Protein AF-A0A538JWL5-F1 (afdb_monomer_lite)

Structure (mmCIF, N/CA/C/O backbone):
data_AF-A0A538JWL5-F1
#
_entry.id   AF-A0A538JWL5-F1
#
loop_
_atom_site.group_PDB
_atom_site.id
_atom_site.type_symbol
_atom_site.label_atom_id
_atom_site.label_alt_id
_atom_site.label_comp_id
_atom_site.label_asym_id
_atom_site.label_entity_id
_atom_site.label_seq_id
_atom_site.pdbx_PDB_ins_code
_atom_site.Cartn_x
_atom_site.Cartn_y
_atom_site.Cartn_z
_atom_site.occupancy
_atom_site.B_iso_or_equiv
_atom_site.auth_seq_id
_atom_site.auth_comp_id
_atom_site.auth_asym_id
_atom_site.auth_atom_id
_atom_site.pdbx_PDB_model_num
ATOM 1 N N . ALA A 1 1 ? -23.030 1.906 9.771 1.00 45.66 1 ALA A N 1
ATOM 2 C CA . ALA A 1 1 ? -22.340 3.208 9.651 1.00 45.66 1 ALA A CA 1
ATOM 3 C C . ALA A 1 1 ? -21.597 3.253 8.316 1.00 45.66 1 ALA A C 1
ATOM 5 O O . ALA A 1 1 ? -20.999 2.249 7.952 1.00 45.66 1 ALA A O 1
ATOM 6 N N . ARG A 1 2 ? -21.682 4.349 7.547 1.00 49.62 2 ARG A N 1
ATOM 7 C CA . ARG A 1 2 ? -20.964 4.480 6.264 1.00 49.62 2 ARG A CA 1
ATOM 8 C C . ARG A 1 2 ? -19.483 4.763 6.542 1.00 49.62 2 ARG A C 1
ATOM 10 O O . ARG A 1 2 ? -19.176 5.758 7.196 1.00 49.62 2 ARG A O 1
ATOM 17 N N . GLN A 1 3 ? -18.594 3.894 6.061 1.00 56.03 3 GLN A N 1
ATOM 18 C CA . GLN A 1 3 ? -17.145 4.106 6.115 1.00 56.03 3 GLN A CA 1
ATOM 19 C C . GLN A 1 3 ? -16.797 5.404 5.379 1.00 56.03 3 GLN A C 1
ATOM 21 O O . GLN A 1 3 ? -17.148 5.563 4.210 1.00 56.03 3 GLN A O 1
ATOM 26 N N . HIS A 1 4 ? -16.117 6.330 6.052 1.00 68.69 4 HIS A N 1
ATOM 27 C CA . HIS A 1 4 ? -15.556 7.510 5.406 1.00 68.69 4 HIS A CA 1
ATOM 28 C C . HIS A 1 4 ? -14.066 7.272 5.197 1.00 68.69 4 HIS A C 1
ATOM 30 O O . HIS A 1 4 ? -13.249 7.469 6.094 1.00 68.69 4 HIS A O 1
ATOM 36 N N . ILE A 1 5 ? -13.718 6.831 3.992 1.00 69.6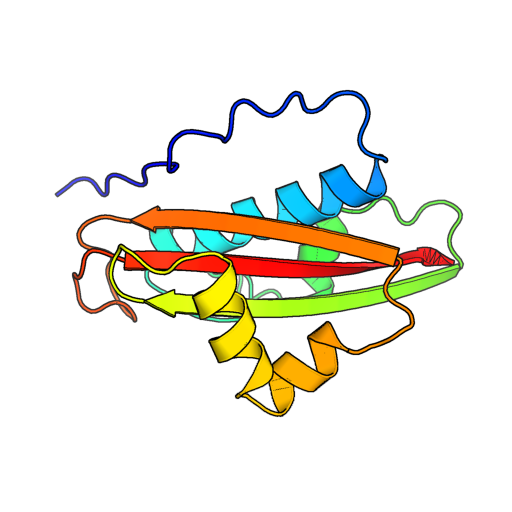2 5 ILE A N 1
ATOM 37 C CA . ILE A 1 5 ? -12.330 6.809 3.546 1.00 69.62 5 ILE A CA 1
ATOM 38 C C . ILE A 1 5 ? -11.999 8.230 3.111 1.00 69.62 5 ILE A C 1
ATOM 40 O O . ILE A 1 5 ? -12.507 8.713 2.098 1.00 69.62 5 ILE A O 1
ATOM 44 N N . ARG A 1 6 ? -11.199 8.925 3.917 1.00 61.41 6 ARG A N 1
ATOM 45 C CA . ARG A 1 6 ? -10.722 10.265 3.588 1.00 61.41 6 ARG A CA 1
ATOM 46 C C . ARG A 1 6 ? -9.314 10.144 3.034 1.00 61.41 6 ARG A C 1
ATOM 48 O O . ARG A 1 6 ? -8.452 9.483 3.607 1.00 61.41 6 ARG A O 1
ATOM 55 N N . GLN A 1 7 ? -9.076 10.823 1.924 1.00 47.16 7 GLN A N 1
ATOM 56 C CA . GLN A 1 7 ? -7.713 11.190 1.578 1.00 47.16 7 GLN A CA 1
ATOM 57 C C . GLN A 1 7 ? -7.221 12.183 2.641 1.00 47.16 7 GLN A C 1
ATOM 59 O O . GLN A 1 7 ? -7.959 13.133 2.934 1.00 47.16 7 GLN A O 1
ATOM 64 N N . PRO A 1 8 ? -6.012 12.029 3.216 1.00 39.00 8 PRO A N 1
ATOM 65 C CA . PRO A 1 8 ? -5.338 13.196 3.773 1.00 39.00 8 PRO A CA 1
ATOM 66 C C . PRO A 1 8 ? -5.276 14.268 2.671 1.00 39.00 8 PRO A C 1
ATOM 68 O O . PRO A 1 8 ? -5.228 13.902 1.490 1.00 39.00 8 PRO A O 1
ATOM 71 N N . PRO A 1 9 ? -5.338 15.574 3.003 1.00 33.19 9 PRO A N 1
ATOM 72 C CA . PRO A 1 9 ? -5.259 16.615 1.989 1.00 33.19 9 PRO A CA 1
ATOM 73 C C . PRO A 1 9 ? -4.047 16.313 1.120 1.00 33.19 9 PRO A C 1
ATOM 75 O O . PRO A 1 9 ? -2.942 16.161 1.646 1.00 33.19 9 PRO A O 1
ATOM 78 N N . ALA A 1 10 ? -4.278 16.152 -0.188 1.00 38.88 10 ALA A N 1
ATOM 79 C CA . ALA A 1 10 ? -3.195 16.015 -1.141 1.00 38.88 10 ALA A CA 1
ATOM 80 C C . ALA A 1 10 ? -2.185 17.106 -0.793 1.00 38.88 10 ALA A C 1
ATOM 82 O O . ALA A 1 10 ? -2.566 18.281 -0.700 1.00 38.88 10 ALA A O 1
ATOM 83 N N . SER A 1 11 ? -0.922 16.738 -0.569 1.00 33.62 11 SER A N 1
ATOM 84 C CA . SER A 1 11 ? 0.132 17.718 -0.749 1.00 33.62 11 SER A CA 1
ATOM 85 C C . SER A 1 11 ? -0.165 18.337 -2.110 1.00 33.62 11 SER A C 1
ATOM 87 O O . SER A 1 11 ? -0.199 17.650 -3.132 1.00 33.62 11 SER A O 1
ATOM 89 N N . ARG A 1 12 ? -0.503 19.629 -2.123 1.00 36.91 12 ARG A N 1
ATOM 90 C CA . ARG A 1 12 ? -0.711 20.403 -3.352 1.00 36.91 12 ARG A CA 1
ATOM 91 C C . ARG A 1 12 ? 0.636 20.638 -4.039 1.00 36.91 12 ARG A C 1
ATOM 93 O O . ARG A 1 12 ? 0.868 21.700 -4.609 1.00 36.91 12 ARG A O 1
ATOM 100 N N . ASP A 1 13 ? 1.508 19.640 -4.008 1.00 37.00 13 ASP A N 1
ATOM 101 C CA . ASP A 1 13 ? 2.655 19.571 -4.870 1.00 37.00 13 ASP A CA 1
ATOM 102 C C . ASP A 1 13 ? 2.117 19.183 -6.229 1.00 37.00 13 ASP A C 1
ATOM 104 O O . ASP A 1 13 ? 1.681 18.061 -6.485 1.00 37.00 13 ASP A O 1
ATOM 108 N N . ARG A 1 14 ? 2.085 20.202 -7.086 1.00 42.06 14 ARG A N 1
ATOM 109 C CA . ARG A 1 14 ? 2.105 20.083 -8.536 1.00 42.06 14 ARG A CA 1
ATOM 110 C C . ARG A 1 14 ? 2.669 18.719 -8.943 1.00 42.06 14 ARG A C 1
ATOM 112 O O . ARG A 1 14 ? 3.883 18.539 -8.973 1.00 42.06 14 ARG A O 1
ATOM 119 N N . LEU A 1 15 ? 1.806 17.809 -9.391 1.00 47.25 15 LEU A N 1
ATOM 120 C CA . LEU A 1 15 ? 2.194 16.769 -10.344 1.00 47.25 15 LEU A CA 1
ATOM 121 C C . LEU A 1 15 ? 2.500 17.452 -11.688 1.00 47.25 15 LEU A C 1
ATOM 123 O O .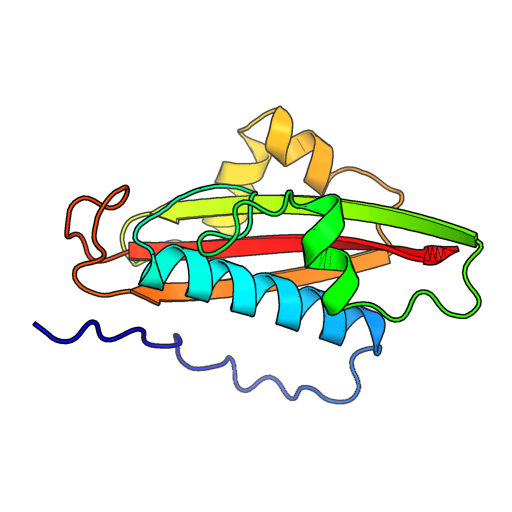 LEU A 1 15 ? 1.834 17.249 -12.699 1.00 47.25 15 LEU A O 1
ATOM 127 N N . GLY A 1 16 ? 3.508 18.321 -11.693 1.00 39.88 16 GLY A N 1
ATOM 128 C CA . GLY A 1 16 ? 4.179 18.756 -12.896 1.00 39.88 16 GLY A CA 1
ATOM 129 C C . GLY A 1 16 ? 5.036 17.595 -13.377 1.00 39.88 16 GLY A C 1
ATOM 130 O O . GLY A 1 16 ? 6.099 17.348 -12.826 1.00 39.88 16 GLY A O 1
ATOM 131 N N . LYS A 1 17 ? 4.559 16.880 -14.400 1.00 47.97 17 LYS A N 1
ATOM 132 C CA . LYS A 1 17 ? 5.358 16.002 -15.275 1.00 47.97 17 LYS A CA 1
ATOM 133 C C . LYS A 1 17 ? 6.222 14.940 -14.559 1.00 47.97 17 LYS A C 1
ATOM 135 O O . LYS A 1 17 ? 7.380 14.747 -14.917 1.00 47.97 17 LYS A O 1
ATOM 140 N N . GLY A 1 18 ? 5.665 14.205 -13.593 1.00 55.09 18 GLY A N 1
ATOM 141 C CA . GLY A 1 18 ? 6.269 12.933 -13.171 1.00 55.09 18 GLY A CA 1
ATOM 142 C C . GLY A 1 18 ? 6.342 11.964 -14.359 1.00 55.09 18 GLY A C 1
ATOM 143 O O . GLY A 1 18 ? 5.462 11.980 -15.223 1.00 55.09 18 GLY A O 1
ATOM 144 N N . THR A 1 19 ? 7.381 11.127 -14.439 1.00 75.44 19 THR A N 1
ATOM 145 C CA . THR A 1 19 ? 7.463 10.128 -15.517 1.00 75.44 19 THR A CA 1
ATOM 146 C C . THR A 1 19 ? 6.235 9.202 -15.464 1.00 75.44 19 THR A C 1
ATOM 148 O O . THR A 1 19 ? 5.723 8.928 -14.374 1.00 75.44 19 THR A O 1
ATOM 151 N N . PRO A 1 20 ? 5.748 8.665 -16.601 1.00 78.62 20 PRO A N 1
ATOM 152 C CA . PRO A 1 20 ? 4.599 7.749 -16.609 1.00 78.62 20 PRO A CA 1
ATOM 153 C C . PRO A 1 20 ? 4.754 6.562 -15.643 1.00 78.62 20 PRO A C 1
ATOM 155 O O . PRO A 1 20 ? 3.782 6.062 -15.086 1.00 78.62 20 PRO A O 1
ATOM 158 N N . ALA A 1 21 ? 5.998 6.143 -15.422 1.00 77.12 21 ALA A N 1
ATOM 159 C CA . ALA A 1 21 ? 6.412 5.151 -14.443 1.00 77.12 21 ALA A CA 1
ATOM 160 C C . ALA A 1 21 ? 6.094 5.529 -12.987 1.00 77.12 21 ALA A C 1
ATOM 162 O O . ALA A 1 21 ? 5.455 4.757 -12.274 1.00 77.12 21 ALA A O 1
ATOM 163 N N . LEU A 1 22 ? 6.502 6.727 -12.562 1.00 81.38 22 LEU A N 1
ATOM 164 C CA . LEU A 1 22 ? 6.236 7.244 -11.219 1.00 81.38 22 LEU A CA 1
ATOM 165 C C . LEU A 1 22 ? 4.727 7.368 -10.964 1.00 81.38 22 LEU A C 1
ATOM 167 O O . LEU A 1 22 ? 4.228 6.993 -9.904 1.00 81.38 22 LEU A O 1
ATOM 171 N N . VAL A 1 23 ? 3.990 7.838 -11.974 1.00 86.06 23 VAL A N 1
ATOM 172 C CA . VAL A 1 23 ? 2.529 7.968 -11.913 1.00 86.06 23 VAL A CA 1
ATOM 173 C C . VAL A 1 23 ? 1.851 6.602 -11.759 1.00 86.06 23 VAL A C 1
ATOM 175 O O . VAL A 1 23 ? 0.920 6.475 -10.965 1.00 86.06 23 VAL A O 1
ATOM 178 N N . ALA A 1 24 ? 2.313 5.574 -12.478 1.00 90.12 24 ALA A N 1
ATOM 179 C CA . ALA A 1 24 ? 1.786 4.213 -12.362 1.00 90.12 24 ALA A CA 1
ATOM 180 C C . ALA A 1 24 ? 1.981 3.634 -10.952 1.00 90.12 24 ALA A C 1
ATOM 182 O O . ALA A 1 24 ? 1.013 3.163 -10.354 1.00 90.12 24 ALA A O 1
ATOM 183 N N . ALA A 1 25 ? 3.194 3.747 -10.399 1.00 93.94 25 ALA A N 1
ATOM 184 C CA . ALA A 1 25 ? 3.516 3.259 -9.059 1.00 93.94 25 ALA A CA 1
ATOM 185 C C . ALA A 1 25 ? 2.647 3.924 -7.981 1.00 93.94 25 ALA A C 1
ATOM 187 O O . ALA A 1 25 ? 2.061 3.250 -7.138 1.00 93.94 25 ALA A O 1
ATOM 188 N N . HIS A 1 26 ? 2.500 5.252 -8.037 1.00 95.69 26 HIS A N 1
ATOM 189 C CA . HIS A 1 26 ? 1.680 5.985 -7.071 1.00 95.69 26 HIS A CA 1
ATOM 190 C C . HIS A 1 26 ? 0.196 5.598 -7.164 1.00 95.69 26 HIS A C 1
ATOM 192 O O . HIS A 1 26 ? -0.467 5.403 -6.145 1.00 95.69 26 HIS A O 1
ATOM 198 N N . ARG A 1 27 ? -0.337 5.445 -8.387 1.00 96.81 27 ARG A N 1
ATOM 199 C CA . ARG A 1 27 ? -1.725 4.999 -8.593 1.00 96.81 27 ARG A CA 1
ATOM 200 C C . ARG A 1 27 ? -1.964 3.598 -8.040 1.00 96.81 27 ARG A C 1
ATOM 202 O O . ARG A 1 27 ? -3.010 3.383 -7.434 1.00 96.81 27 ARG A O 1
ATOM 209 N N . ALA A 1 28 ? -1.022 2.681 -8.245 1.00 97.62 28 ALA A N 1
ATOM 210 C CA . ALA A 1 28 ? -1.093 1.333 -7.697 1.00 97.62 28 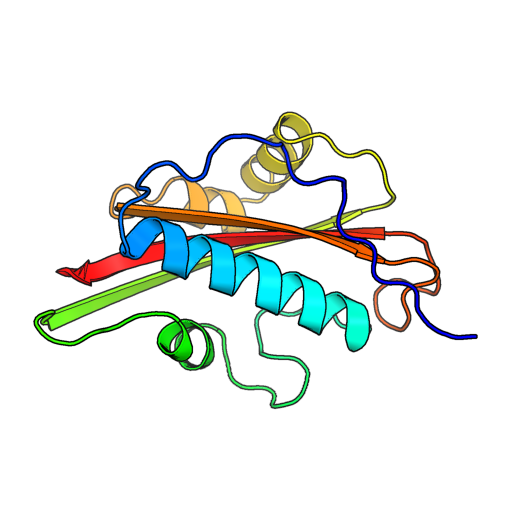ALA A CA 1
ATOM 211 C C . ALA A 1 28 ? -1.116 1.346 -6.164 1.00 97.62 28 ALA A C 1
ATOM 213 O O . ALA A 1 28 ? -2.049 0.805 -5.572 1.00 97.62 28 ALA A O 1
ATOM 214 N N . ALA A 1 29 ? -0.158 2.047 -5.549 1.00 98.25 29 ALA A N 1
ATOM 215 C CA . ALA A 1 29 ? -0.030 2.165 -4.099 1.00 98.25 29 ALA A CA 1
ATOM 216 C C . ALA A 1 29 ? -1.323 2.684 -3.459 1.00 98.25 29 ALA A C 1
ATOM 218 O O . ALA A 1 29 ? -1.883 2.092 -2.537 1.00 98.25 29 ALA A O 1
ATOM 219 N N . TYR A 1 30 ? -1.841 3.791 -3.994 1.00 98.19 30 TYR A N 1
ATOM 220 C CA . TYR A 1 30 ? -3.050 4.412 -3.474 1.00 98.19 30 TYR A CA 1
ATOM 221 C C . TYR A 1 30 ? -4.280 3.508 -3.647 1.00 98.19 30 TYR A C 1
ATOM 223 O O . TYR A 1 30 ? -5.069 3.345 -2.714 1.00 98.19 30 TYR A O 1
ATOM 231 N N . ALA A 1 31 ? -4.435 2.887 -4.822 1.00 98.38 31 ALA A N 1
ATOM 232 C CA . ALA A 1 31 ? -5.555 1.992 -5.091 1.00 98.38 31 ALA A CA 1
ATOM 233 C C . ALA A 1 31 ? -5.545 0.767 -4.167 1.00 98.38 31 ALA A C 1
ATOM 235 O O . ALA A 1 31 ? -6.605 0.353 -3.695 1.00 98.38 31 ALA A O 1
ATOM 236 N N . HIS A 1 32 ? -4.368 0.213 -3.872 1.00 98.62 32 HIS A N 1
ATOM 237 C CA . HIS A 1 32 ? -4.270 -0.927 -2.976 1.00 98.62 32 HIS A CA 1
ATOM 238 C C . HIS A 1 32 ? -4.544 -0.537 -1.520 1.00 98.62 32 HIS A C 1
ATOM 240 O O . HIS A 1 32 ? -5.401 -1.154 -0.892 1.00 98.62 32 HIS A O 1
ATOM 246 N N . ALA A 1 33 ? -3.946 0.547 -1.010 1.00 98.44 33 ALA A N 1
ATOM 247 C CA . ALA A 1 33 ? -4.248 1.060 0.331 1.00 98.44 33 ALA A CA 1
ATOM 248 C C . ALA A 1 33 ? -5.756 1.318 0.531 1.00 98.44 33 ALA A C 1
ATOM 250 O O . ALA A 1 33 ? -6.317 1.007 1.584 1.00 98.44 33 ALA A O 1
ATOM 251 N N . GLN A 1 34 ? -6.438 1.822 -0.502 1.00 98.44 34 GLN A N 1
ATOM 252 C CA . GLN A 1 34 ? -7.888 2.001 -0.487 1.00 98.44 34 GLN A CA 1
ATOM 253 C C . GLN A 1 34 ? -8.642 0.664 -0.479 1.00 98.44 34 GLN A C 1
ATOM 255 O O . GLN A 1 34 ? -9.593 0.512 0.287 1.00 98.44 34 GLN A O 1
ATOM 260 N N . ALA A 1 35 ? -8.237 -0.307 -1.301 1.00 98.25 35 ALA A N 1
ATOM 261 C CA . ALA A 1 35 ? -8.858 -1.630 -1.325 1.00 98.25 35 ALA A CA 1
ATOM 262 C C . ALA A 1 35 ? -8.732 -2.344 0.033 1.00 98.25 35 ALA A C 1
ATOM 264 O O . ALA A 1 35 ? -9.706 -2.932 0.504 1.00 98.25 35 ALA A O 1
ATOM 265 N N . LEU A 1 36 ? -7.568 -2.236 0.680 1.00 98.62 36 LEU A N 1
ATOM 266 C CA . LEU A 1 36 ? -7.306 -2.768 2.019 1.00 98.62 36 LEU A CA 1
ATOM 267 C C . LEU A 1 36 ? -8.232 -2.134 3.066 1.00 98.62 36 LEU A C 1
ATOM 269 O O . LEU A 1 36 ? -8.894 -2.846 3.824 1.00 98.62 36 LEU A O 1
ATOM 273 N N . ALA A 1 37 ? -8.362 -0.803 3.035 1.00 98.12 37 ALA A N 1
ATOM 274 C CA . ALA A 1 37 ? -9.260 -0.055 3.911 1.00 98.12 37 ALA A CA 1
ATOM 275 C C . ALA A 1 37 ? -10.729 -0.488 3.769 1.00 98.12 37 ALA A C 1
ATOM 277 O O . ALA A 1 37 ? -11.381 -0.780 4.772 1.00 98.12 37 ALA A O 1
ATOM 278 N N . VAL A 1 38 ? -11.241 -0.550 2.531 1.00 96.62 38 VAL A N 1
ATOM 279 C CA . VAL A 1 38 ? -12.636 -0.940 2.242 1.00 96.62 38 VAL A CA 1
ATOM 280 C C . VAL A 1 38 ? -12.907 -2.364 2.718 1.00 96.62 38 VAL A C 1
ATOM 282 O O . VAL A 1 38 ? -13.930 -2.629 3.350 1.00 96.62 38 VAL A O 1
ATOM 285 N N . ALA A 1 39 ? -11.992 -3.284 2.414 1.00 97.38 39 ALA A N 1
ATOM 286 C CA . ALA A 1 39 ? -12.171 -4.697 2.714 1.00 97.38 39 ALA A CA 1
ATOM 287 C C . ALA A 1 39 ? -11.948 -5.043 4.193 1.00 97.38 39 ALA A C 1
ATOM 289 O O . ALA A 1 39 ? -12.339 -6.126 4.624 1.00 97.38 39 ALA A O 1
ATOM 290 N N . GLY A 1 40 ? -11.308 -4.167 4.976 1.00 97.81 40 GLY A N 1
ATOM 291 C CA . GLY A 1 40 ? -10.893 -4.501 6.340 1.00 97.81 40 GLY A CA 1
ATOM 292 C C . GLY A 1 40 ? -9.821 -5.586 6.385 1.00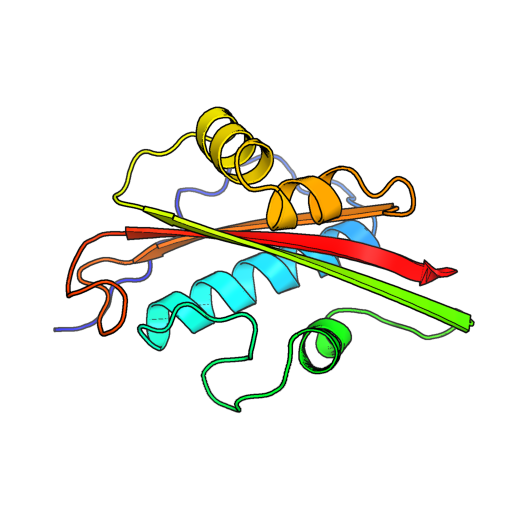 97.81 40 GLY A C 1
ATOM 293 O O . GLY A 1 40 ? -9.794 -6.391 7.316 1.00 97.81 40 GLY A O 1
ATOM 294 N N . GLN A 1 41 ? -8.976 -5.663 5.358 1.00 98.19 41 GLN A N 1
ATOM 295 C CA . GLN A 1 41 ? -7.942 -6.684 5.220 1.00 98.19 41 GLN A CA 1
ATOM 296 C C . GLN A 1 41 ? -6.574 -6.025 5.115 1.00 98.19 41 GLN A C 1
ATOM 298 O O . GLN A 1 41 ? -6.437 -4.985 4.487 1.00 98.19 41 GLN A O 1
ATOM 303 N N . PHE A 1 42 ? -5.549 -6.665 5.674 1.00 98.31 42 PHE A N 1
ATOM 304 C CA . PHE A 1 42 ? -4.163 -6.228 5.540 1.00 98.31 42 PHE A CA 1
ATOM 305 C C . PHE A 1 42 ? -3.335 -7.361 4.932 1.00 98.31 42 PHE A C 1
ATOM 307 O O . PHE A 1 42 ? -2.963 -8.311 5.616 1.00 98.31 42 PHE A O 1
ATOM 314 N N . THR A 1 43 ? -3.147 -7.309 3.616 1.00 98.38 43 THR A N 1
ATOM 315 C CA . THR A 1 43 ? -2.597 -8.397 2.800 1.00 98.38 43 THR A CA 1
ATOM 316 C C . THR A 1 43 ? -1.944 -7.835 1.538 1.00 98.38 43 THR A C 1
ATOM 318 O O . THR A 1 43 ? -2.303 -6.754 1.090 1.00 98.38 43 THR A O 1
ATOM 321 N N . HIS A 1 44 ? -1.009 -8.581 0.950 1.00 98.19 44 HIS A N 1
ATOM 322 C CA . HIS A 1 44 ? -0.390 -8.252 -0.342 1.00 98.19 44 HIS A CA 1
ATOM 323 C C . HIS A 1 44 ? -1.269 -8.640 -1.551 1.00 98.19 44 HIS A C 1
ATOM 325 O O . HIS A 1 44 ? -1.036 -8.220 -2.689 1.00 98.19 44 HIS A O 1
ATOM 331 N N . ALA A 1 45 ? -2.252 -9.519 -1.339 1.00 98.56 45 ALA A N 1
ATOM 332 C CA . ALA A 1 45 ? -3.179 -9.935 -2.383 1.00 98.56 45 ALA A CA 1
ATOM 333 C C . ALA A 1 45 ? -4.322 -8.928 -2.522 1.00 98.56 45 ALA A C 1
ATOM 335 O O . ALA A 1 45 ? -4.784 -8.369 -1.535 1.00 98.56 45 ALA A O 1
ATOM 336 N N . TRP A 1 46 ? -4.843 -8.760 -3.736 1.00 98.38 46 TRP A N 1
ATOM 337 C CA . TRP A 1 46 ? -5.965 -7.861 -3.968 1.00 98.38 46 TRP A CA 1
ATOM 338 C C . TRP A 1 46 ? -7.216 -8.349 -3.212 1.00 98.38 46 TRP A C 1
ATOM 340 O O . TRP A 1 46 ? -7.748 -9.402 -3.584 1.00 98.38 46 TRP A O 1
ATOM 350 N N . PRO A 1 47 ? -7.743 -7.597 -2.224 1.00 97.44 47 PRO A N 1
ATOM 351 C CA . PRO A 1 47 ? -8.743 -8.089 -1.267 1.00 97.44 47 PRO A CA 1
ATOM 352 C C . PRO A 1 47 ? -9.977 -8.755 -1.883 1.00 97.44 47 PRO A C 1
ATOM 354 O O . PRO A 1 47 ? -10.377 -9.846 -1.491 1.00 97.44 47 PRO A O 1
ATOM 357 N N . ALA A 1 48 ? -10.547 -8.135 -2.920 1.00 95.38 48 ALA A N 1
ATOM 358 C CA . ALA A 1 48 ? -11.778 -8.614 -3.549 1.00 95.38 48 ALA A CA 1
ATOM 359 C C . ALA A 1 48 ? -11.604 -9.880 -4.408 1.00 95.38 48 ALA A C 1
ATOM 361 O O . ALA A 1 48 ? -12.591 -10.513 -4.763 1.00 95.38 48 ALA A O 1
ATOM 362 N N . THR A 1 49 ? -10.375 -10.222 -4.805 1.00 96.94 49 THR A N 1
ATOM 363 C CA . THR A 1 49 ? -10.132 -11.297 -5.791 1.00 96.94 49 THR A CA 1
ATOM 364 C C . THR A 1 49 ? -9.109 -12.332 -5.341 1.00 96.94 49 THR A C 1
ATOM 366 O O . THR A 1 49 ? -8.955 -13.352 -6.002 1.00 96.94 49 THR A O 1
ATOM 369 N N . GLY A 1 50 ? -8.343 -12.058 -4.283 1.00 97.69 50 GLY A N 1
ATOM 370 C CA . GLY A 1 50 ? -7.208 -12.884 -3.876 1.00 97.69 50 GLY A CA 1
ATOM 371 C C . GLY A 1 50 ? -6.042 -12.893 -4.874 1.00 97.69 50 GLY A C 1
ATOM 372 O O . GLY A 1 50 ? -5.074 -13.622 -4.665 1.00 97.69 50 GLY A O 1
ATOM 373 N N . ARG A 1 51 ? -6.087 -12.097 -5.957 1.00 98.06 51 ARG A N 1
ATOM 374 C CA . ARG A 1 51 ? -4.982 -12.012 -6.925 1.00 98.06 51 ARG A CA 1
ATOM 375 C C . ARG A 1 51 ? -3.712 -11.582 -6.204 1.00 98.06 51 ARG A C 1
ATOM 377 O O . ARG A 1 51 ? -3.686 -10.525 -5.585 1.00 98.06 51 ARG A O 1
ATOM 384 N N . ILE A 1 52 ? -2.654 -12.374 -6.322 1.00 97.81 52 ILE A N 1
ATOM 385 C CA . ILE A 1 52 ? -1.361 -12.076 -5.698 1.00 97.81 52 ILE A CA 1
ATOM 386 C C . ILE A 1 52 ? -0.730 -10.798 -6.268 1.00 97.81 52 ILE A C 1
ATOM 388 O O . ILE A 1 52 ? -0.966 -10.446 -7.430 1.00 97.81 52 ILE A O 1
ATOM 392 N N . PHE A 1 53 ? 0.119 -10.151 -5.466 1.00 96.50 53 PHE A N 1
ATOM 393 C CA . PHE A 1 53 ? 0.801 -8.890 -5.775 1.00 96.50 53 PHE A CA 1
ATOM 394 C C . PHE A 1 53 ? 1.312 -8.777 -7.216 1.00 96.50 53 PHE A C 1
ATOM 396 O O . PHE A 1 53 ? 0.833 -7.954 -7.997 1.00 96.50 53 PHE A O 1
ATOM 403 N N . GLY A 1 54 ? 2.208 -9.683 -7.619 1.00 92.62 54 GLY A N 1
ATOM 404 C CA . GLY A 1 54 ? 2.835 -9.657 -8.944 1.00 92.62 54 GLY A CA 1
ATOM 405 C C . GLY A 1 54 ? 1.867 -9.792 -10.130 1.00 92.62 54 GLY A C 1
ATOM 406 O O . GLY A 1 54 ? 2.267 -9.516 -11.264 1.00 92.62 54 GLY A O 1
ATOM 407 N N . SER A 1 55 ? 0.615 -10.207 -9.894 1.00 94.50 55 SER A N 1
ATOM 408 C CA . SER A 1 55 ? -0.449 -10.269 -10.902 1.00 94.50 55 SER A CA 1
ATOM 409 C C . SER A 1 55 ? -1.259 -8.977 -10.964 1.00 94.50 55 SER A C 1
ATOM 411 O O . SER A 1 55 ? -1.473 -8.460 -12.060 1.00 94.50 55 SER A O 1
ATOM 413 N N . TRP A 1 56 ? -1.734 -8.453 -9.827 1.00 96.94 56 TRP A N 1
ATOM 414 C CA . TRP A 1 56 ? -2.600 -7.269 -9.843 1.00 96.94 56 TRP A CA 1
ATOM 415 C C . TRP A 1 56 ? -1.819 -5.992 -10.157 1.00 96.94 56 TRP A C 1
ATOM 417 O O . TRP A 1 56 ? -2.331 -5.139 -10.883 1.00 96.94 56 TRP A O 1
ATOM 427 N N . ILE A 1 57 ? -0.564 -5.891 -9.703 1.00 95.38 57 ILE A N 1
ATOM 428 C CA . ILE A 1 57 ? 0.267 -4.698 -9.905 1.00 95.38 57 ILE A CA 1
ATOM 429 C C . ILE A 1 57 ? 0.462 -4.391 -11.393 1.00 95.38 57 ILE A C 1
ATOM 431 O O . ILE A 1 57 ? 0.459 -3.236 -11.807 1.00 95.38 57 ILE A O 1
ATOM 435 N N . ARG A 1 58 ? 0.513 -5.430 -12.238 1.00 92.62 58 ARG A N 1
ATOM 436 C CA . ARG A 1 58 ? 0.659 -5.301 -13.697 1.00 92.62 58 ARG A CA 1
ATOM 437 C C . ARG A 1 58 ? -0.476 -4.521 -14.352 1.00 92.62 58 ARG A C 1
ATOM 439 O O . ARG A 1 58 ? -0.250 -3.932 -15.399 1.00 92.62 58 ARG A O 1
ATOM 446 N N . ASN A 1 59 ? -1.660 -4.462 -13.741 1.00 93.75 59 ASN A N 1
ATOM 447 C CA . ASN A 1 59 ? -2.784 -3.692 -14.280 1.00 93.75 59 ASN A CA 1
ATOM 448 C C . ASN A 1 59 ? -2.494 -2.176 -14.312 1.00 93.75 59 ASN A C 1
ATOM 450 O O . ASN A 1 59 ? -3.168 -1.438 -15.026 1.00 93.75 59 ASN A O 1
ATOM 454 N N . PHE A 1 60 ? -1.503 -1.707 -13.546 1.00 93.38 60 PHE A N 1
ATOM 455 C CA . PHE A 1 60 ? -1.112 -0.298 -13.478 1.00 93.38 60 PHE A CA 1
ATOM 456 C C . PHE A 1 60 ? 0.043 0.059 -14.418 1.00 93.38 60 PHE A C 1
ATOM 458 O O . PHE A 1 60 ? 0.278 1.239 -14.675 1.00 93.38 60 PHE A O 1
ATOM 465 N N . TYR A 1 61 ? 0.749 -0.936 -14.961 1.00 88.69 61 TYR A N 1
ATOM 466 C CA . TYR A 1 61 ? 1.949 -0.731 -15.764 1.00 88.69 61 TYR A CA 1
ATOM 467 C C . TYR A 1 61 ? 1.741 -1.159 -17.213 1.00 88.69 61 TYR A C 1
ATOM 469 O O . TYR A 1 61 ? 1.314 -2.273 -17.501 1.00 88.69 61 TYR A O 1
ATOM 477 N N . SER A 1 62 ? 2.151 -0.303 -18.151 1.00 84.38 62 SER A N 1
ATOM 478 C CA . SER A 1 62 ? 2.385 -0.756 -19.523 1.00 84.38 62 SER A CA 1
ATOM 479 C C . SER A 1 62 ? 3.706 -1.521 -19.578 1.00 84.38 62 SER A C 1
ATOM 481 O O . SER A 1 62 ? 4.764 -0.961 -19.275 1.00 84.38 62 SER A O 1
ATOM 483 N N . LEU A 1 63 ? 3.639 -2.796 -19.963 1.00 82.50 63 LEU A N 1
ATOM 484 C CA . LEU A 1 63 ? 4.810 -3.656 -20.176 1.00 82.50 63 LEU A CA 1
ATOM 485 C C . LEU A 1 63 ? 5.250 -3.693 -21.650 1.00 82.50 63 LEU A C 1
ATOM 487 O O . LEU A 1 63 ? 6.210 -4.378 -21.994 1.00 82.50 63 LEU A O 1
ATOM 491 N N . ARG A 1 64 ? 4.564 -2.960 -22.538 1.00 85.44 64 ARG A N 1
ATOM 492 C CA . ARG A 1 64 ? 4.892 -2.930 -23.967 1.00 85.44 64 ARG A CA 1
ATOM 493 C C . ARG A 1 64 ? 6.292 -2.348 -24.171 1.00 85.44 64 ARG A C 1
ATOM 495 O O . ARG A 1 64 ? 6.568 -1.246 -23.711 1.00 85.44 64 ARG A O 1
ATOM 502 N N . GLY A 1 65 ? 7.137 -3.077 -24.899 1.00 86.69 65 GLY A N 1
ATOM 503 C CA . GLY A 1 65 ? 8.511 -2.665 -25.205 1.00 86.69 65 GLY A CA 1
ATOM 504 C C . GLY A 1 65 ? 9.548 -3.034 -24.141 1.00 86.69 65 GLY A C 1
ATOM 505 O O . GLY A 1 65 ? 10.715 -2.712 -24.324 1.00 86.69 65 GLY A O 1
ATOM 506 N N . PHE A 1 66 ? 9.155 -3.730 -23.070 1.00 88.25 66 PHE A N 1
ATOM 507 C CA . PHE A 1 66 ? 10.066 -4.202 -22.025 1.00 88.25 66 PHE A CA 1
ATOM 508 C C . PHE A 1 66 ? 10.112 -5.728 -21.998 1.00 88.25 66 PHE A C 1
ATOM 510 O O . PHE A 1 66 ? 9.096 -6.393 -22.204 1.00 88.25 66 PHE A O 1
ATOM 517 N N . ARG A 1 67 ? 11.295 -6.289 -21.745 1.00 87.56 67 ARG A N 1
ATOM 518 C CA . ARG A 1 67 ? 11.520 -7.744 -21.710 1.00 87.56 67 ARG A CA 1
ATOM 519 C C . ARG A 1 67 ? 11.494 -8.283 -20.288 1.00 87.56 67 ARG A C 1
ATOM 521 O O . ARG A 1 67 ? 11.112 -9.429 -20.069 1.00 87.56 67 ARG A O 1
ATOM 528 N N . PHE A 1 68 ? 11.881 -7.452 -19.329 1.00 87.88 68 PHE A N 1
ATOM 529 C CA . PHE A 1 68 ? 11.971 -7.789 -17.922 1.00 87.88 68 PHE A CA 1
ATOM 530 C C . PHE A 1 68 ? 11.138 -6.822 -17.087 1.00 87.88 68 PHE A C 1
ATOM 532 O O . PHE A 1 68 ? 11.119 -5.610 -17.311 1.00 87.88 68 PHE A O 1
ATOM 539 N N . TRP A 1 69 ? 10.472 -7.382 -16.083 1.00 89.56 69 TRP A N 1
ATOM 540 C CA . TRP A 1 69 ? 9.661 -6.656 -15.118 1.00 89.56 69 TRP A CA 1
ATOM 541 C C . TRP A 1 69 ? 9.906 -7.217 -13.725 1.00 89.56 69 TRP A C 1
ATOM 543 O O . TRP A 1 69 ? 9.956 -8.434 -13.544 1.00 89.56 69 TRP A O 1
ATOM 553 N N . SER A 1 70 ? 10.017 -6.331 -12.744 1.00 93.12 70 SER A N 1
ATOM 554 C CA . SER A 1 70 ? 9.985 -6.695 -11.333 1.00 93.12 70 SER A CA 1
ATOM 555 C C . SER A 1 70 ? 9.291 -5.598 -10.539 1.00 93.12 70 SER A C 1
ATOM 557 O O . SER A 1 70 ? 9.358 -4.424 -10.909 1.00 93.12 70 SER A O 1
ATOM 559 N N . ALA A 1 71 ? 8.640 -5.990 -9.450 1.00 95.50 71 ALA A N 1
ATOM 560 C CA . ALA A 1 71 ? 7.990 -5.081 -8.524 1.00 95.50 71 ALA A CA 1
ATOM 561 C C . ALA A 1 71 ? 8.171 -5.568 -7.084 1.00 95.50 71 ALA A C 1
ATOM 563 O O . ALA A 1 71 ? 8.375 -6.763 -6.853 1.00 95.50 71 ALA A O 1
ATOM 564 N N . GLY A 1 72 ? 8.063 -4.654 -6.128 1.00 97.25 72 GLY A N 1
ATOM 565 C CA . GLY A 1 72 ? 8.060 -4.956 -4.701 1.00 97.25 72 GLY A CA 1
ATOM 566 C C . GLY A 1 72 ? 7.087 -4.051 -3.961 1.00 97.25 72 GLY A C 1
ATOM 567 O O . GLY A 1 72 ? 6.889 -2.913 -4.374 1.00 97.25 72 GLY A O 1
ATOM 568 N N . GLU A 1 73 ? 6.517 -4.556 -2.873 1.00 98.31 73 GLU A N 1
ATOM 569 C CA . GLU A 1 73 ? 5.537 -3.840 -2.060 1.00 98.31 73 GLU A CA 1
ATOM 570 C C . GLU A 1 73 ? 5.974 -3.820 -0.600 1.00 98.31 73 GLU A C 1
ATOM 572 O O . GLU A 1 73 ? 6.381 -4.846 -0.050 1.00 98.31 73 GLU A O 1
ATOM 577 N N . ASN A 1 74 ? 5.818 -2.662 0.033 1.00 98.62 74 ASN A N 1
ATOM 578 C CA . ASN A 1 74 ? 5.821 -2.536 1.481 1.00 98.62 74 ASN A CA 1
ATOM 579 C C . ASN A 1 74 ? 4.485 -1.974 1.951 1.00 98.62 74 ASN A C 1
ATOM 581 O O . ASN A 1 74 ? 4.022 -0.952 1.448 1.00 98.62 74 ASN A O 1
ATOM 585 N N . LEU A 1 75 ? 3.905 -2.607 2.968 1.00 98.44 75 LEU A N 1
ATOM 586 C CA . LEU A 1 75 ? 2.658 -2.171 3.581 1.00 98.44 75 LEU A CA 1
ATOM 587 C C . LEU A 1 75 ? 2.901 -1.737 5.024 1.00 98.44 75 LEU A C 1
ATOM 589 O O . LEU A 1 75 ? 3.786 -2.244 5.715 1.00 98.44 75 LEU A O 1
ATOM 593 N N . LEU A 1 76 ? 2.105 -0.786 5.488 1.00 98.00 76 LEU A N 1
ATOM 594 C CA . LEU A 1 76 ? 2.039 -0.368 6.880 1.00 98.00 76 LEU A CA 1
ATOM 595 C C . LEU A 1 76 ? 0.607 0.050 7.194 1.00 98.00 76 LEU A C 1
ATOM 597 O O . LEU A 1 76 ? -0.043 0.704 6.384 1.00 98.00 76 LEU A O 1
ATOM 601 N N . TRP A 1 77 ? 0.129 -0.264 8.390 1.00 97.62 77 TRP A N 1
ATOM 602 C CA . TRP A 1 77 ? -1.004 0.447 8.962 1.00 97.62 77 TRP A CA 1
ATOM 603 C C . TRP A 1 77 ? -0.722 0.758 10.427 1.00 97.62 77 TRP A C 1
ATOM 605 O O . TRP A 1 77 ? -0.001 0.021 11.099 1.00 97.62 77 TRP A O 1
ATOM 615 N N . ALA A 1 78 ? -1.272 1.864 10.909 1.00 96.38 78 ALA A N 1
ATOM 616 C CA . ALA A 1 78 ? -1.196 2.263 12.308 1.00 96.38 78 ALA A CA 1
ATOM 617 C C . ALA A 1 78 ? -2.357 3.220 12.632 1.00 96.38 78 ALA A C 1
ATOM 619 O O . ALA A 1 78 ? -3.036 3.683 11.707 1.00 96.38 78 ALA A O 1
ATOM 620 N N . PRO A 1 79 ? -2.592 3.558 13.912 1.00 94.88 79 PRO A N 1
ATOM 621 C CA . PRO A 1 79 ? -3.436 4.697 14.256 1.00 94.88 79 PRO A CA 1
ATOM 622 C C . PRO A 1 79 ? -3.004 5.979 13.511 1.00 94.88 79 PRO A C 1
ATOM 624 O O . PRO A 1 79 ? -1.837 6.095 13.110 1.00 94.88 79 PRO A O 1
ATOM 627 N N . PRO A 1 80 ? -3.912 6.951 13.314 1.00 92.62 80 PRO A N 1
ATOM 628 C CA . PRO A 1 80 ? -3.585 8.209 12.662 1.00 92.62 80 PRO A CA 1
ATOM 629 C C . PRO A 1 80 ? -2.404 8.914 13.334 1.00 92.62 80 PRO A C 1
ATOM 631 O O . PRO A 1 80 ? -2.294 8.927 14.557 1.00 92.62 80 PRO A O 1
ATOM 634 N N . GLY A 1 81 ? -1.543 9.534 12.523 1.00 87.56 81 GLY A N 1
ATOM 635 C CA . GLY A 1 81 ? -0.464 10.399 13.016 1.00 87.56 81 GLY A CA 1
ATOM 636 C C . GLY A 1 81 ? 0.964 9.918 12.760 1.00 87.56 81 GLY A C 1
ATOM 637 O O . GLY A 1 81 ? 1.897 10.612 13.160 1.00 87.56 81 GLY A O 1
ATOM 638 N N . PHE A 1 82 ? 1.186 8.792 12.068 1.00 90.19 82 PHE A N 1
ATOM 639 C CA . PHE A 1 82 ? 2.543 8.493 11.597 1.00 90.19 82 PHE A CA 1
ATOM 640 C C . PHE A 1 82 ? 3.015 9.540 10.576 1.00 90.19 82 PHE A C 1
ATOM 642 O O . PHE A 1 82 ? 2.234 10.052 9.771 1.00 90.19 82 PHE A O 1
ATOM 649 N N . THR A 1 83 ? 4.314 9.835 10.596 1.00 91.69 83 THR A N 1
ATOM 650 C CA . THR A 1 83 ? 4.973 10.723 9.637 1.00 91.69 83 THR A CA 1
ATOM 651 C C . THR A 1 83 ? 5.644 9.892 8.542 1.00 91.69 83 THR A C 1
ATOM 653 O O . THR A 1 83 ? 5.891 8.698 8.739 1.00 91.69 83 THR A O 1
ATOM 656 N N . PRO A 1 84 ? 6.014 10.490 7.396 1.00 91.88 84 PRO A N 1
ATOM 657 C CA . PRO A 1 84 ? 6.817 9.789 6.394 1.00 91.88 84 PRO A CA 1
ATOM 658 C C . PRO A 1 84 ? 8.109 9.192 6.976 1.00 91.88 84 PRO A C 1
ATOM 660 O O . PRO A 1 84 ? 8.471 8.061 6.658 1.00 91.88 84 PRO A O 1
ATOM 663 N N . ALA A 1 85 ? 8.770 9.918 7.886 1.00 94.31 85 ALA A N 1
ATOM 664 C CA . ALA A 1 85 ? 9.987 9.452 8.542 1.00 94.31 85 ALA A CA 1
ATOM 665 C C . ALA A 1 85 ? 9.732 8.232 9.441 1.00 94.31 85 ALA A C 1
ATOM 667 O O . ALA A 1 85 ? 10.492 7.266 9.380 1.00 94.31 85 ALA A O 1
ATOM 668 N N . SER A 1 86 ? 8.656 8.231 10.236 1.00 94.94 86 SER A N 1
ATOM 669 C CA . SER A 1 86 ? 8.353 7.085 11.100 1.00 94.94 86 SER A CA 1
ATOM 670 C C . SER A 1 86 ? 7.838 5.874 10.315 1.00 94.94 86 SER A C 1
ATOM 672 O O . SER A 1 86 ? 8.123 4.742 10.701 1.00 94.94 86 SER A O 1
ATOM 674 N N . ALA A 1 87 ? 7.142 6.069 9.190 1.00 94.69 87 ALA A N 1
ATOM 675 C CA . ALA A 1 87 ? 6.790 4.979 8.276 1.00 94.69 87 ALA A CA 1
ATOM 676 C C . ALA A 1 87 ? 8.045 4.332 7.664 1.00 94.69 87 ALA A C 1
ATOM 678 O O . ALA A 1 87 ? 8.197 3.110 7.695 1.00 94.69 87 ALA A O 1
ATOM 679 N N . LEU A 1 88 ? 8.992 5.154 7.196 1.00 95.19 88 LEU A N 1
ATOM 680 C CA . LEU A 1 88 ? 10.268 4.677 6.664 1.00 95.19 88 LEU A CA 1
ATOM 681 C C . LEU A 1 88 ? 11.075 3.910 7.717 1.00 95.19 88 LEU A C 1
ATOM 683 O O . LEU A 1 88 ? 11.597 2.835 7.426 1.00 95.19 88 LEU A O 1
ATOM 687 N N . GLN A 1 89 ? 11.158 4.427 8.945 1.00 97.00 89 GLN A N 1
ATOM 688 C CA . GLN A 1 89 ? 11.841 3.746 10.048 1.00 97.00 89 GLN A CA 1
ATOM 689 C C . GLN A 1 89 ? 11.214 2.381 10.350 1.00 97.00 89 GLN A C 1
ATOM 691 O O . GLN A 1 89 ? 11.943 1.401 10.493 1.00 97.00 89 GLN A O 1
ATOM 696 N N . GLN A 1 90 ? 9.882 2.288 10.3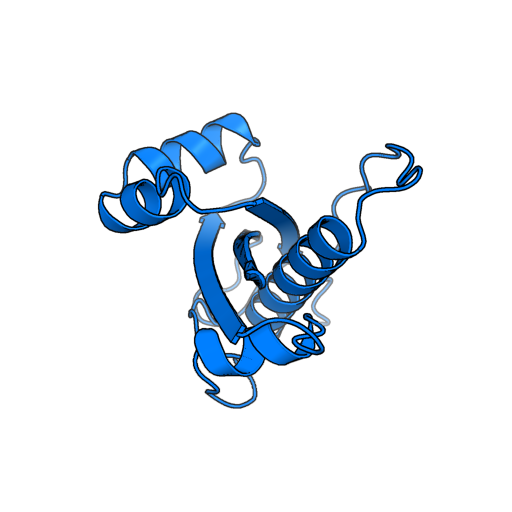80 1.00 96.62 90 GLN A N 1
ATOM 697 C CA . GLN A 1 90 ? 9.180 1.020 10.597 1.00 96.62 90 GLN A CA 1
ATOM 698 C C . GLN A 1 90 ? 9.473 -0.000 9.490 1.00 96.62 90 GLN A C 1
ATOM 700 O O . GLN A 1 90 ? 9.768 -1.162 9.780 1.00 96.62 90 GLN A O 1
ATOM 705 N N . TRP A 1 91 ? 9.474 0.418 8.222 1.00 97.50 91 TRP A N 1
ATOM 706 C CA . TRP A 1 91 ? 9.887 -0.467 7.133 1.00 97.50 91 TRP A CA 1
ATOM 707 C C . TRP A 1 91 ? 11.374 -0.846 7.221 1.00 97.50 91 TRP A C 1
ATOM 709 O O . TRP A 1 91 ? 11.719 -1.995 6.966 1.00 97.50 91 TRP A O 1
ATOM 719 N N . LEU A 1 92 ? 12.267 0.071 7.610 1.00 97.81 92 LEU A N 1
ATOM 720 C CA . LEU A 1 92 ? 13.709 -0.201 7.720 1.00 97.81 92 LEU A CA 1
ATOM 721 C C . LEU A 1 92 ? 14.053 -1.134 8.887 1.00 97.81 92 LEU A C 1
ATOM 723 O O . LEU A 1 92 ? 15.082 -1.814 8.825 1.00 97.81 92 LEU A O 1
ATOM 727 N N . ALA A 1 93 ? 13.220 -1.149 9.930 1.00 97.75 93 ALA A N 1
ATOM 728 C CA . ALA A 1 93 ? 13.353 -2.021 11.092 1.00 97.75 93 ALA A CA 1
ATOM 729 C C . ALA A 1 93 ? 12.899 -3.466 10.812 1.00 97.75 93 ALA A C 1
ATOM 731 O O . ALA A 1 93 ? 13.361 -4.388 11.477 1.00 97.75 93 ALA A O 1
ATOM 732 N N . SER A 1 94 ? 12.036 -3.690 9.813 1.00 97.75 94 SER A N 1
ATOM 733 C CA . SER A 1 94 ? 11.641 -5.034 9.373 1.00 97.75 94 SER A CA 1
ATOM 734 C C . SER A 1 94 ? 12.631 -5.576 8.334 1.00 97.75 94 SER A C 1
ATOM 736 O O . SER A 1 94 ? 12.758 -4.983 7.262 1.00 97.75 94 SER A O 1
ATOM 738 N N . PRO A 1 95 ? 13.304 -6.721 8.564 1.00 97.56 95 PRO A N 1
ATOM 739 C CA . PRO A 1 95 ? 14.267 -7.269 7.604 1.00 97.56 95 PRO A CA 1
ATOM 740 C C . PRO A 1 95 ? 13.685 -7.524 6.205 1.00 97.56 95 PRO A C 1
ATOM 742 O O . PRO A 1 95 ? 14.370 -7.311 5.201 1.00 97.56 95 PRO A O 1
ATOM 745 N N . ILE A 1 96 ? 12.419 -7.952 6.126 1.00 95.88 96 ILE A N 1
ATOM 746 C CA . ILE A 1 96 ? 11.736 -8.227 4.854 1.00 95.88 96 ILE A CA 1
ATOM 747 C C . ILE A 1 96 ? 11.442 -6.914 4.117 1.00 95.88 96 ILE A C 1
ATOM 749 O O . ILE A 1 96 ? 11.835 -6.764 2.961 1.00 95.88 96 ILE A O 1
ATOM 753 N N . HIS A 1 97 ? 10.843 -5.931 4.794 1.00 97.94 97 HIS A N 1
ATOM 754 C CA . HIS A 1 97 ? 10.535 -4.630 4.189 1.00 97.94 97 HIS A CA 1
ATOM 755 C C . HIS A 1 97 ? 11.803 -3.844 3.823 1.00 97.94 97 HIS A C 1
ATOM 757 O O . HIS A 1 97 ? 11.872 -3.217 2.763 1.00 97.94 97 HIS A O 1
ATOM 763 N N . ARG A 1 98 ? 12.843 -3.915 4.662 1.00 98.00 98 ARG A N 1
ATOM 764 C CA . ARG A 1 98 ? 14.159 -3.317 4.408 1.00 98.00 98 ARG A CA 1
ATOM 765 C C . ARG A 1 98 ? 14.785 -3.864 3.129 1.00 98.00 98 ARG A C 1
ATOM 767 O O . ARG A 1 98 ? 15.321 -3.085 2.345 1.00 98.00 98 ARG A O 1
ATOM 774 N N . ARG A 1 99 ? 14.709 -5.181 2.899 1.00 97.81 99 ARG A N 1
ATOM 775 C CA . ARG A 1 99 ? 15.229 -5.809 1.673 1.00 97.81 99 ARG A CA 1
ATOM 776 C C . ARG A 1 99 ? 14.555 -5.238 0.427 1.00 97.81 99 ARG A C 1
ATOM 778 O O . ARG A 1 99 ? 15.248 -4.941 -0.544 1.00 97.81 99 ARG A O 1
ATOM 785 N N . VAL A 1 100 ? 13.234 -5.052 0.466 1.00 96.75 100 VAL A N 1
ATOM 786 C CA . VAL A 1 100 ? 12.493 -4.424 -0.636 1.00 96.75 100 VAL A CA 1
ATOM 787 C C . VAL A 1 100 ? 12.974 -2.988 -0.839 1.00 96.75 100 VAL A C 1
ATOM 789 O O . VAL A 1 100 ? 13.410 -2.669 -1.938 1.00 96.75 100 VAL A O 1
ATOM 792 N N . MET A 1 101 ? 13.003 -2.142 0.196 1.00 95.38 101 MET A N 1
ATOM 793 C CA . MET A 1 101 ? 13.384 -0.725 0.029 1.00 95.38 101 MET A CA 1
ATOM 794 C C . MET A 1 101 ? 14.808 -0.519 -0.477 1.00 95.38 101 MET A C 1
ATOM 796 O O . MET A 1 101 ? 15.056 0.412 -1.235 1.00 95.38 101 MET A O 1
ATOM 800 N N . LEU A 1 102 ? 15.745 -1.367 -0.052 1.00 96.31 102 LEU A N 1
ATOM 801 C CA . LEU A 1 102 ? 17.160 -1.224 -0.394 1.00 96.31 102 LEU A CA 1
ATOM 802 C C . LEU A 1 102 ? 17.558 -1.975 -1.668 1.00 96.31 102 LEU A C 1
ATOM 804 O O . LEU A 1 102 ? 18.742 -2.030 -1.988 1.00 96.31 102 LEU A O 1
ATOM 808 N N . THR A 1 103 ? 16.606 -2.559 -2.403 1.00 96.81 103 THR A N 1
ATOM 809 C CA . THR A 1 103 ? 16.906 -3.242 -3.666 1.00 96.81 103 THR A CA 1
ATOM 810 C C . THR A 1 103 ? 17.358 -2.210 -4.718 1.00 96.81 103 THR A C 1
ATOM 812 O O . THR A 1 103 ? 16.541 -1.419 -5.195 1.00 96.81 103 THR A O 1
ATOM 815 N N . PRO A 1 104 ? 18.638 -2.212 -5.153 1.00 94.69 104 PRO A N 1
ATOM 816 C CA . PRO A 1 104 ? 19.203 -1.119 -5.960 1.00 94.69 104 PRO A CA 1
ATOM 817 C C . PRO A 1 104 ? 18.649 -1.035 -7.386 1.00 94.69 104 PRO A C 1
ATOM 819 O O . PRO A 1 104 ? 18.919 -0.089 -8.129 1.00 94.69 104 PRO A O 1
ATOM 822 N N . SER A 1 105 ? 17.929 -2.066 -7.823 1.00 93.56 105 SER A N 1
ATOM 823 C CA . SER A 1 105 ? 17.423 -2.177 -9.185 1.00 93.56 105 SER A CA 1
ATOM 824 C C . SER A 1 105 ? 16.102 -1.447 -9.411 1.00 93.56 105 SER A C 1
ATOM 826 O O . SER A 1 105 ? 15.696 -1.320 -10.565 1.00 93.56 105 SER A O 1
ATOM 828 N N . TRP A 1 106 ? 15.431 -0.978 -8.355 1.00 94.25 106 TRP A N 1
ATOM 829 C CA . TRP A 1 106 ? 14.221 -0.173 -8.503 1.00 94.25 106 TRP A CA 1
ATOM 830 C C . TRP A 1 106 ? 14.511 1.126 -9.250 1.00 94.25 106 TRP A C 1
ATOM 832 O O . TRP A 1 106 ? 15.572 1.736 -9.108 1.00 94.25 106 TRP A O 1
ATOM 842 N N . ARG A 1 107 ? 13.576 1.523 -10.107 1.00 92.56 107 ARG A N 1
ATOM 843 C CA . ARG A 1 107 ? 13.629 2.766 -10.896 1.00 92.56 107 ARG A CA 1
ATOM 844 C C . ARG A 1 107 ? 12.373 3.609 -10.716 1.00 92.56 107 ARG A C 1
ATOM 846 O O . ARG A 1 107 ? 12.299 4.726 -11.214 1.00 92.56 107 ARG A O 1
ATOM 853 N N . GLU A 1 108 ? 11.389 3.059 -10.021 1.00 92.75 108 GLU A N 1
ATOM 854 C CA . GLU A 1 108 ? 10.050 3.599 -9.872 1.00 92.75 108 GLU A CA 1
ATOM 855 C C . GLU A 1 108 ? 9.646 3.353 -8.418 1.00 92.75 108 GLU A C 1
ATOM 857 O O . GLU A 1 108 ? 9.843 2.244 -7.922 1.00 92.75 108 GLU A O 1
ATOM 862 N N . LEU A 1 109 ? 9.124 4.375 -7.740 1.00 93.19 109 LEU A N 1
ATOM 863 C CA . LEU A 1 109 ? 8.616 4.281 -6.372 1.00 93.19 109 LEU A CA 1
ATOM 864 C C . LEU A 1 109 ? 7.369 5.148 -6.251 1.00 93.19 109 LEU A C 1
ATOM 866 O O . LEU A 1 109 ? 7.430 6.345 -6.510 1.00 93.19 109 LEU A O 1
ATOM 870 N N . GLY A 1 110 ? 6.257 4.563 -5.831 1.00 95.31 110 GLY A N 1
ATOM 871 C CA . GLY A 1 110 ? 5.030 5.283 -5.522 1.00 95.31 110 GLY A CA 1
ATOM 872 C C . GLY A 1 110 ? 4.559 4.956 -4.120 1.00 95.31 110 GLY A C 1
ATOM 873 O O . GLY A 1 110 ? 4.586 3.797 -3.725 1.00 95.31 110 GLY A O 1
ATOM 874 N N . ILE A 1 111 ? 4.120 5.968 -3.375 1.00 96.31 111 ILE A N 1
ATOM 875 C CA . ILE A 1 111 ? 3.587 5.798 -2.022 1.00 96.31 111 ILE A CA 1
ATOM 876 C C . ILE A 1 111 ? 2.154 6.312 -2.001 1.00 96.31 111 ILE A C 1
ATOM 878 O O . ILE A 1 111 ? 1.901 7.440 -2.412 1.00 96.31 111 ILE A O 1
ATOM 882 N N . GLY A 1 112 ? 1.231 5.491 -1.515 1.00 96.19 112 GLY A N 1
ATOM 883 C CA . GLY A 1 112 ? -0.167 5.845 -1.311 1.00 96.19 112 GLY A CA 1
ATOM 884 C C . GLY A 1 112 ? -0.519 5.729 0.162 1.00 96.19 112 GLY A C 1
ATOM 885 O O . GLY A 1 112 ? -0.225 4.709 0.779 1.00 96.19 112 GLY A O 1
ATOM 886 N N . VAL A 1 113 ? -1.150 6.763 0.722 1.00 96.62 113 VAL A N 1
ATOM 887 C CA . VAL A 1 113 ? -1.626 6.764 2.111 1.00 96.62 113 VAL A CA 1
ATOM 888 C C . VAL A 1 113 ? -3.119 7.054 2.140 1.00 96.62 113 VAL A C 1
ATOM 890 O O . VAL A 1 113 ? -3.590 8.005 1.518 1.00 96.62 113 VAL A O 1
ATOM 893 N N . VAL A 1 114 ? -3.858 6.231 2.876 1.00 96.81 114 VAL A N 1
ATOM 894 C CA . VAL A 1 114 ? -5.307 6.324 3.039 1.00 96.81 114 VAL A CA 1
ATOM 895 C C . VAL A 1 114 ? -5.650 6.416 4.520 1.00 96.81 114 VAL A C 1
ATOM 897 O O . VAL A 1 114 ? -5.138 5.639 5.324 1.00 96.81 114 VAL A O 1
ATOM 900 N N . THR A 1 115 ? -6.550 7.336 4.873 1.00 96.56 115 THR A N 1
ATOM 901 C CA . THR A 1 115 ? -7.154 7.408 6.205 1.00 96.56 115 THR A CA 1
ATOM 902 C C . THR A 1 115 ? -8.527 6.746 6.162 1.00 96.56 115 THR A C 1
ATOM 904 O O . THR A 1 115 ? -9.384 7.114 5.356 1.00 96.56 115 THR A O 1
ATOM 907 N N . ALA A 1 116 ? -8.755 5.779 7.044 1.00 95.81 116 ALA A N 1
ATOM 908 C CA . ALA A 1 116 ? -10.027 5.083 7.172 1.00 95.81 116 ALA A CA 1
ATOM 909 C C . ALA A 1 116 ? -10.548 5.221 8.601 1.00 95.81 116 ALA A C 1
ATOM 911 O O . ALA A 1 116 ? -9.849 4.880 9.553 1.00 95.81 116 ALA A O 1
ATOM 912 N N . THR A 1 117 ? -11.772 5.726 8.745 1.00 96.25 117 THR A N 1
ATOM 913 C CA . THR A 1 117 ? -12.448 5.827 10.044 1.00 96.25 117 THR A CA 1
ATOM 914 C C . THR A 1 117 ? -13.194 4.538 10.356 1.00 96.25 117 THR A C 1
ATOM 916 O O . THR A 1 117 ? -13.896 4.031 9.474 1.00 96.25 117 THR A O 1
ATOM 919 N N . ALA A 1 118 ? -13.116 4.059 11.596 1.00 95.75 118 ALA A N 1
ATOM 920 C CA . ALA A 1 118 ? -13.772 2.835 12.051 1.00 95.75 118 ALA A CA 1
ATOM 921 C C . ALA A 1 118 ? -13.573 1.645 11.084 1.00 95.75 118 ALA A C 1
ATOM 923 O O . ALA A 1 118 ? -14.529 0.974 10.679 1.00 95.75 118 ALA A O 1
ATOM 924 N N . ALA A 1 119 ? -12.328 1.419 10.656 1.00 95.25 119 ALA A N 1
ATOM 925 C CA . ALA A 1 119 ? -12.000 0.425 9.643 1.00 95.25 119 ALA A CA 1
ATOM 926 C C . ALA A 1 119 ? -12.248 -1.005 10.174 1.00 95.25 119 ALA A C 1
ATOM 928 O O . ALA A 1 119 ? -11.858 -1.319 11.302 1.00 95.25 119 ALA A O 1
ATOM 929 N N . PRO A 1 120 ? -12.908 -1.891 9.409 1.00 94.62 120 PRO A N 1
ATOM 930 C CA . PRO A 1 120 ? -13.342 -3.193 9.915 1.00 94.62 120 PRO A CA 1
ATOM 931 C C . PRO A 1 120 ? -12.219 -4.243 9.908 1.00 94.62 120 PRO A C 1
ATOM 933 O O . PRO A 1 120 ? -11.092 -3.986 9.488 1.00 94.62 120 PRO A O 1
ATOM 936 N N . GLY A 1 121 ? -12.547 -5.459 10.353 1.00 96.62 121 GLY A N 1
ATOM 937 C CA . GLY A 1 121 ? -11.706 -6.644 10.171 1.00 96.62 121 GLY A CA 1
ATOM 938 C C . GLY A 1 121 ? -10.351 -6.529 10.867 1.00 96.62 121 GLY A C 1
ATOM 939 O O . GLY A 1 121 ? -10.296 -6.325 12.079 1.00 96.62 121 GLY A O 1
ATOM 940 N N . ALA A 1 122 ? -9.266 -6.631 10.097 1.00 97.56 122 ALA A N 1
ATOM 941 C CA . ALA A 1 122 ? -7.883 -6.581 10.581 1.00 97.56 122 ALA A CA 1
ATOM 942 C C . ALA A 1 122 ? -7.561 -5.320 11.408 1.00 97.56 122 ALA A C 1
ATOM 944 O O . ALA A 1 122 ? -6.646 -5.326 12.231 1.00 97.56 122 ALA A O 1
ATOM 945 N N . TYR A 1 123 ? -8.333 -4.247 11.225 1.00 96.94 123 TYR A N 1
ATOM 946 C CA . TYR A 1 123 ? -8.149 -2.978 11.927 1.00 96.94 123 TYR A CA 1
ATOM 947 C C . TYR A 1 123 ? -8.983 -2.867 13.210 1.00 96.94 123 TYR A C 1
ATOM 949 O O . TYR A 1 123 ? -8.756 -1.959 14.009 1.00 96.94 123 TYR A O 1
ATOM 957 N N . GLY A 1 124 ? -9.901 -3.802 13.469 1.00 96.38 124 GLY A N 1
ATOM 958 C CA . GLY A 1 124 ? -10.643 -3.892 14.730 1.00 96.38 124 GLY A CA 1
ATOM 959 C C . GLY A 1 124 ? -11.575 -2.711 15.017 1.00 96.38 124 GLY A C 1
ATOM 960 O O . GL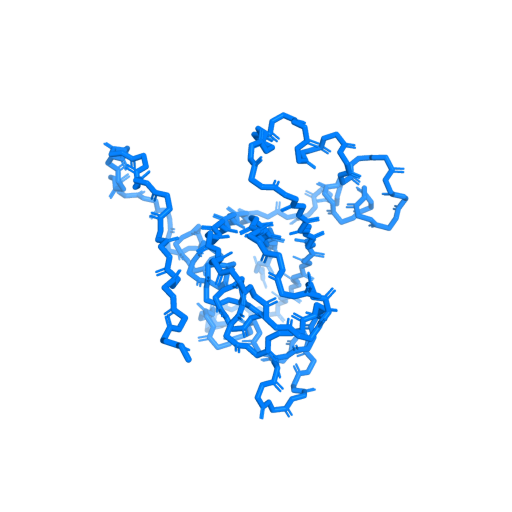Y A 1 124 ? -11.752 -2.354 16.175 1.00 96.38 124 GLY A O 1
ATOM 961 N N . GLY A 1 125 ? -12.127 -2.063 13.989 1.00 95.62 125 GLY A N 1
ATOM 962 C CA . GLY A 1 125 ? -13.029 -0.917 14.149 1.00 95.62 125 GLY A CA 1
ATOM 963 C C . GLY A 1 125 ? -12.326 0.386 14.533 1.00 95.62 125 GLY A C 1
ATOM 964 O O . GLY A 1 125 ? -12.994 1.321 14.965 1.00 95.62 125 GLY A O 1
ATOM 965 N N . ARG A 1 126 ? -10.996 0.462 14.398 1.00 95.94 126 ARG A N 1
ATOM 966 C CA . ARG A 1 126 ? -10.202 1.656 14.724 1.00 95.94 126 ARG A CA 1
ATOM 967 C C . ARG A 1 126 ? -10.128 2.623 13.551 1.00 95.94 126 ARG A C 1
ATOM 969 O O . ARG A 1 126 ? -10.182 2.219 12.389 1.00 95.94 126 ARG A O 1
ATOM 976 N N . ASP A 1 127 ? -9.915 3.891 13.868 1.00 97.12 127 ASP A N 1
ATOM 977 C CA . ASP A 1 127 ? -9.381 4.838 12.897 1.00 97.12 127 ASP A CA 1
ATOM 978 C C . ASP A 1 127 ? -7.934 4.450 12.591 1.00 97.12 127 ASP A C 1
ATOM 980 O O . ASP A 1 127 ? -7.157 4.158 13.505 1.00 97.12 127 ASP A O 1
ATOM 984 N N . VAL A 1 128 ? -7.576 4.404 11.309 1.00 96.88 128 VAL A N 1
ATOM 985 C CA . VAL A 1 128 ? -6.247 3.977 10.860 1.00 96.88 128 VAL A CA 1
ATOM 986 C C . VAL A 1 128 ? -5.760 4.803 9.679 1.00 96.88 128 VAL A C 1
ATOM 988 O O . VAL A 1 128 ? -6.535 5.255 8.834 1.00 96.88 128 VAL A O 1
ATOM 991 N N . HIS A 1 129 ? -4.445 4.959 9.602 1.00 97.56 129 HIS A N 1
ATOM 992 C CA . HIS A 1 129 ? -3.743 5.267 8.367 1.00 97.56 129 HIS A CA 1
ATOM 993 C C . HIS A 1 129 ? -3.169 3.973 7.797 1.00 97.56 129 HIS A C 1
ATOM 995 O O . HIS A 1 129 ? -2.560 3.191 8.526 1.00 97.56 129 HIS A O 1
ATOM 1001 N N . ILE A 1 130 ? -3.336 3.767 6.496 1.00 98.00 130 ILE A N 1
ATOM 1002 C CA . ILE A 1 130 ? -2.784 2.637 5.748 1.00 98.00 130 ILE A CA 1
ATOM 1003 C C . ILE A 1 130 ? -1.870 3.216 4.673 1.00 98.00 130 ILE A C 1
ATOM 1005 O O . ILE A 1 130 ? -2.311 4.040 3.874 1.00 98.00 130 ILE A O 1
ATOM 1009 N N . ALA A 1 131 ? -0.607 2.806 4.668 1.00 98.06 131 ALA A N 1
ATOM 1010 C CA . ALA A 1 131 ? 0.378 3.160 3.659 1.00 98.06 131 ALA A CA 1
ATOM 1011 C C . ALA A 1 131 ? 0.776 1.930 2.842 1.00 98.06 131 ALA A C 1
ATOM 1013 O O . ALA A 1 131 ? 1.107 0.884 3.401 1.00 98.06 131 ALA A O 1
ATOM 1014 N N . ALA A 1 132 ? 0.803 2.100 1.526 1.00 98.31 132 ALA A N 1
ATOM 1015 C CA . ALA A 1 132 ? 1.425 1.179 0.589 1.00 98.31 132 ALA A CA 1
ATOM 1016 C C . ALA A 1 132 ? 2.564 1.895 -0.139 1.00 98.31 132 ALA A C 1
ATOM 1018 O O . ALA A 1 132 ? 2.441 3.075 -0.481 1.00 98.31 132 ALA A O 1
ATOM 1019 N N . ALA A 1 133 ? 3.668 1.193 -0.365 1.00 97.81 133 ALA A N 1
ATOM 1020 C CA . ALA A 1 133 ? 4.785 1.651 -1.173 1.00 97.81 133 ALA A CA 1
ATOM 1021 C C . ALA A 1 133 ? 5.098 0.614 -2.252 1.00 97.81 133 ALA A C 1
ATOM 1023 O O . ALA A 1 133 ? 5.585 -0.473 -1.941 1.00 97.81 133 ALA A O 1
ATOM 1024 N N . GLU A 1 134 ? 4.865 0.988 -3.510 1.00 97.75 134 GLU A N 1
ATOM 1025 C CA . GLU A 1 134 ? 5.121 0.153 -4.681 1.00 97.75 134 GLU A CA 1
ATOM 1026 C C . GLU A 1 134 ? 6.423 0.562 -5.349 1.00 97.75 134 GLU A C 1
ATOM 1028 O O . GLU A 1 134 ? 6.591 1.706 -5.777 1.00 97.75 134 GLU A O 1
ATOM 1033 N N . SER A 1 135 ? 7.337 -0.390 -5.465 1.00 96.25 135 SER A N 1
ATOM 1034 C CA . SER A 1 135 ? 8.591 -0.255 -6.198 1.00 96.25 135 SER A CA 1
ATOM 1035 C C . SER A 1 135 ? 8.515 -1.011 -7.520 1.00 96.25 135 SER A C 1
ATOM 1037 O O . SER A 1 135 ? 7.965 -2.109 -7.570 1.00 96.25 135 SER A O 1
ATOM 1039 N N . GLY A 1 136 ? 9.096 -0.458 -8.586 1.00 94.06 136 GLY A N 1
ATOM 1040 C CA . GLY A 1 136 ? 9.054 -1.048 -9.926 1.00 94.06 136 GLY A CA 1
ATOM 1041 C C . GLY A 1 136 ? 10.376 -0.962 -10.689 1.00 94.06 136 GLY A C 1
ATOM 1042 O O . GLY A 1 136 ? 11.204 -0.071 -10.466 1.00 94.06 136 GLY A O 1
ATOM 1043 N N . LYS A 1 137 ? 10.576 -1.907 -11.614 1.00 92.56 137 LYS A N 1
ATOM 1044 C CA . LYS A 1 137 ? 11.637 -1.903 -12.632 1.00 92.56 137 LYS A CA 1
ATOM 1045 C C . LYS A 1 137 ? 11.123 -2.508 -13.939 1.00 92.56 137 LYS A C 1
ATOM 1047 O O . LYS A 1 137 ? 10.638 -3.637 -13.941 1.00 92.56 137 LYS A O 1
ATOM 1052 N N . ARG A 1 138 ? 11.364 -1.806 -15.051 1.00 90.88 138 ARG A N 1
ATOM 1053 C CA . ARG A 1 138 ? 11.201 -2.276 -16.440 1.00 90.88 138 ARG A CA 1
ATOM 1054 C C . ARG A 1 138 ? 12.515 -2.147 -17.199 1.00 90.88 138 ARG A C 1
ATOM 1056 O O . ARG A 1 138 ? 13.182 -1.125 -17.053 1.00 90.88 138 ARG A O 1
ATOM 1063 N N . SER A 1 139 ? 12.882 -3.156 -17.987 1.00 86.81 139 SER A N 1
ATOM 1064 C CA . SER A 1 139 ? 14.045 -3.121 -18.894 1.00 86.81 139 SER A CA 1
ATOM 1065 C C . SER A 1 139 ? 13.897 -4.079 -20.064 1.00 86.81 139 SER A C 1
ATOM 1067 O O . SER A 1 139 ? 13.120 -5.049 -19.930 1.00 86.81 139 SER A O 1
#

Foldseek 3Di:
DDKDWDDDPPPPPPPPDDDLQQVLQQVLFAVQLVQCQQQVHDDQARRVPRHHNVVVSCVSDDQPPFDDKDKDKDKDKDAPDDDPVNSVVVLCVDPVSVCRVPVPQFPYKHKHKIWIQLGDHNCPGHTMIMMMMMTIHTD

Sequence (139 aa):
ARQHIRQPPASRDRLGKGTPALVAAHRAAYAHAQALAVAGQFTHAWPATGRIFGSWIRNFYSLRGFRFWSAGENLLWAPPGFTPASALQQWLASPIHRRVMLTPSWRELGIGVVTATAAPGAYGGRDVHIAAAESGKRS

pLDDT: mean 88.52, std 16.98, range [33.19, 98.62]

Secondary structure (DSSP, 8-state):
----EEPPP-------S--HHHHHHHHHHHHHHHHHHHHT---SS-TTT---HHHHGGGGS--TT-S-EEEEEEEEEESTT--HHHHHHHHHHSHHHHHHHT-TT--EEEEEEEEEEEE-GGGTTEEEEEEEEEEEEE-

Radius of gyration: 14.98 Å; chains: 1; bounding box: 42×33×40 Å